Protein AF-A0A061E511-F1 (afdb_monomer_lite)

Organism: Theobroma cacao (NCBI:txid3641)

Sequence (76 aa):
MQVYQGFDVLVNKVRLHEQKEVPHHLLGIVSSNVIFIIKKFRNFAIPVAKGIKVYFNFFVVPSIVIPKRKNSSKLS

Foldseek 3Di:
DQLAAPCCVVVVNDDPVNCVPPDDPSGRNDYPVDDDDPVNVCVRVVVVVVVVVVVCVVPPDVDDDDDPDDPPPDDD

Secondary structure (DSSP, 8-state):
-TTBSS-TTTTTPPPGGGSTTPPPPSSS-B-TTS---HHHHHHHHHHHHHHHHHHHHH---TT-------------

Structure (mmCIF, N/CA/C/O backbone):
data_AF-A0A061E511-F1
#
_entry.id   AF-A0A061E511-F1
#
loop_
_atom_site.group_PDB
_atom_site.id
_atom_site.type_symbol
_atom_site.label_atom_id
_atom_site.label_alt_id
_atom_site.label_comp_id
_atom_site.label_asym_id
_atom_site.label_entity_id
_atom_site.label_seq_id
_atom_site.pdbx_PDB_ins_code
_atom_site.Cartn_x
_atom_site.Cartn_y
_atom_site.Cartn_z
_atom_site.occupancy
_atom_site.B_iso_or_equiv
_atom_site.auth_seq_id
_atom_site.auth_comp_id
_atom_site.auth_asym_id
_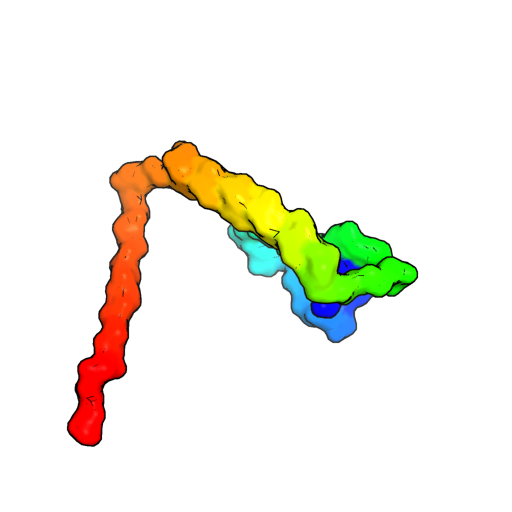atom_site.auth_atom_id
_atom_site.pdbx_PDB_model_num
ATOM 1 N N . MET A 1 1 ? 8.586 -6.675 -0.839 1.00 92.88 1 MET A N 1
ATOM 2 C CA . MET A 1 1 ? 8.132 -7.859 -1.606 1.00 92.88 1 MET A CA 1
ATOM 3 C C . MET A 1 1 ? 6.618 -8.050 -1.592 1.00 92.88 1 MET A C 1
ATOM 5 O O . MET A 1 1 ? 6.063 -8.294 -2.650 1.00 92.88 1 MET A O 1
ATOM 9 N N . GLN A 1 2 ? 5.922 -7.862 -0.465 1.00 96.31 2 GLN A N 1
ATOM 10 C CA . GLN A 1 2 ? 4.458 -8.050 -0.376 1.00 96.31 2 GLN A CA 1
ATOM 11 C C . GLN A 1 2 ? 3.600 -7.072 -1.204 1.00 96.31 2 GLN A C 1
ATOM 13 O O . GLN A 1 2 ? 2.388 -7.241 -1.302 1.00 96.31 2 GLN A O 1
ATOM 18 N N . VAL A 1 3 ? 4.223 -6.069 -1.825 1.00 96.25 3 VAL A N 1
ATOM 19 C CA . VAL A 1 3 ? 3.576 -5.128 -2.751 1.00 96.25 3 VAL A CA 1
ATOM 20 C C . VAL A 1 3 ? 3.056 -5.808 -4.021 1.00 96.25 3 VAL A C 1
ATOM 22 O O . VAL A 1 3 ? 2.151 -5.273 -4.652 1.00 96.25 3 VAL A O 1
ATOM 25 N N . TYR A 1 4 ? 3.606 -6.970 -4.392 1.00 97.25 4 TYR A N 1
ATOM 26 C CA . TYR A 1 4 ? 3.259 -7.672 -5.626 1.00 97.25 4 TYR A CA 1
ATOM 27 C C . TYR A 1 4 ? 2.041 -8.583 -5.476 1.00 97.25 4 TYR A C 1
ATOM 29 O O . TYR A 1 4 ? 1.819 -9.184 -4.424 1.00 97.25 4 TYR A O 1
ATOM 37 N N . GLN A 1 5 ? 1.261 -8.700 -6.543 1.00 95.94 5 GLN A N 1
ATOM 38 C CA . GLN A 1 5 ? 0.140 -9.632 -6.674 1.00 95.94 5 GLN A CA 1
ATOM 39 C C . GLN A 1 5 ? 0.625 -11.079 -6.868 1.00 95.94 5 GLN A C 1
ATOM 41 O O . GLN A 1 5 ? 1.757 -11.314 -7.275 1.00 95.94 5 GLN A O 1
ATOM 46 N N . GLY A 1 6 ? -0.220 -12.061 -6.545 1.00 93.44 6 GLY A N 1
ATOM 47 C CA . GLY A 1 6 ? -0.016 -13.471 -6.913 1.00 93.44 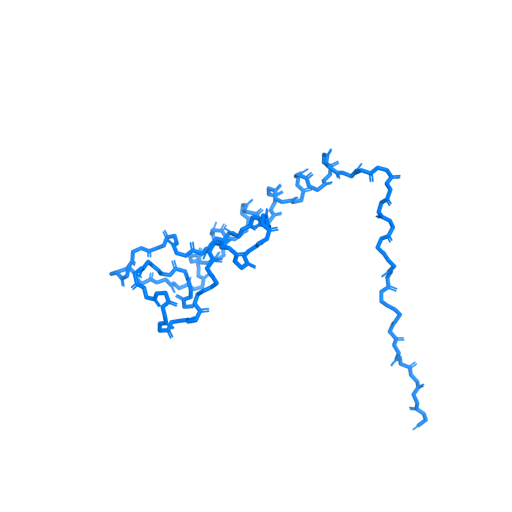6 GLY A CA 1
ATOM 48 C C . GLY A 1 6 ? 1.066 -14.261 -6.160 1.00 93.44 6 GLY A C 1
ATOM 49 O O . GLY A 1 6 ? 1.106 -15.477 -6.295 1.00 93.44 6 GLY A O 1
ATOM 50 N N . PHE A 1 7 ? 1.917 -13.632 -5.343 1.00 91.69 7 PHE A N 1
ATOM 51 C CA . PHE A 1 7 ? 3.009 -14.318 -4.625 1.00 91.69 7 PHE A CA 1
ATOM 52 C C . PHE A 1 7 ? 2.745 -14.551 -3.133 1.00 91.69 7 PHE A C 1
ATOM 54 O O . PHE A 1 7 ? 3.687 -14.612 -2.347 1.00 91.69 7 PHE A O 1
ATOM 61 N N . ASP A 1 8 ? 1.483 -14.662 -2.727 1.00 93.81 8 ASP A N 1
ATOM 62 C CA . ASP A 1 8 ? 1.049 -14.522 -1.331 1.00 93.81 8 ASP A CA 1
ATOM 63 C C . ASP A 1 8 ? 1.766 -15.467 -0.357 1.00 93.81 8 ASP A C 1
ATOM 65 O O . ASP A 1 8 ? 2.255 -15.014 0.674 1.00 93.81 8 ASP A O 1
ATOM 69 N N . VAL A 1 9 ? 1.918 -16.747 -0.707 1.00 94.38 9 VAL A N 1
ATOM 70 C CA . VAL A 1 9 ? 2.641 -17.725 0.128 1.00 94.38 9 VAL A CA 1
ATOM 71 C C . VAL A 1 9 ? 4.140 -17.419 0.169 1.00 94.38 9 VAL A C 1
ATOM 73 O O . VAL A 1 9 ? 4.730 -17.349 1.243 1.00 94.38 9 VAL A O 1
ATOM 76 N N . LEU A 1 10 ? 4.753 -17.184 -0.995 1.00 96.19 10 LEU A N 1
ATOM 77 C CA . LEU A 1 10 ? 6.203 -17.017 -1.132 1.00 96.19 10 LEU A CA 1
ATOM 78 C C . LEU A 1 10 ? 6.734 -15.798 -0.367 1.00 96.19 10 LEU A C 1
ATOM 80 O O . LEU A 1 10 ? 7.823 -15.839 0.196 1.00 96.19 10 LEU A O 1
ATOM 84 N N . VAL A 1 11 ? 5.971 -14.704 -0.345 1.00 95.12 11 VAL A N 1
ATOM 85 C CA . VAL A 1 11 ? 6.364 -13.462 0.346 1.00 95.12 11 VAL A CA 1
ATOM 86 C C . VAL A 1 11 ? 5.783 -13.354 1.757 1.00 95.12 11 VAL A C 1
ATOM 88 O O . VAL A 1 11 ? 5.841 -12.275 2.358 1.00 95.12 11 VAL A O 1
ATOM 91 N N . ASN A 1 12 ? 5.206 -14.449 2.265 1.00 96.00 12 ASN A N 1
ATOM 92 C CA . ASN A 1 12 ? 4.516 -14.525 3.548 1.00 96.00 12 ASN A CA 1
ATOM 93 C C . ASN A 1 12 ? 3.501 -13.382 3.733 1.00 96.00 12 ASN A C 1
ATOM 95 O O . ASN A 1 12 ? 3.532 -12.640 4.717 1.00 96.00 12 ASN A O 1
ATOM 99 N N . LYS A 1 13 ? 2.673 -13.150 2.712 1.00 95.88 13 LYS A N 1
ATOM 100 C CA . LYS A 1 13 ? 1.686 -12.075 2.709 1.00 95.88 13 LYS A CA 1
ATOM 101 C C . LYS A 1 13 ? 0.582 -12.393 3.712 1.00 95.88 13 LYS A C 1
ATOM 103 O O . LYS A 1 13 ? -0.009 -13.468 3.662 1.00 95.88 13 LYS A O 1
ATOM 108 N N . VAL A 1 14 ? 0.277 -11.417 4.564 1.00 94.19 14 VAL A N 1
ATOM 109 C CA . VAL A 1 14 ? -0.819 -11.512 5.533 1.00 94.19 14 VAL A CA 1
ATOM 110 C C . VAL A 1 14 ? -2.160 -11.724 4.825 1.00 94.19 14 VAL A C 1
ATOM 112 O O . VAL A 1 14 ? -2.519 -10.982 3.903 1.00 94.19 14 VAL A O 1
ATOM 115 N N . ARG A 1 15 ? -2.908 -12.742 5.252 1.00 92.88 15 ARG A N 1
ATOM 116 C CA . ARG A 1 15 ? -4.221 -13.092 4.701 1.00 92.88 15 ARG A CA 1
ATOM 117 C C . ARG A 1 15 ? -5.303 -12.182 5.263 1.00 92.88 15 ARG A C 1
ATOM 119 O O . ARG A 1 15 ? -5.166 -11.637 6.352 1.00 92.88 15 ARG A O 1
ATOM 126 N N . LEU A 1 16 ? -6.422 -12.062 4.550 1.00 91.00 16 LEU A N 1
ATOM 127 C CA . LEU A 1 16 ? -7.505 -11.152 4.938 1.00 91.00 16 LEU A CA 1
ATOM 128 C C . LEU A 1 16 ? -8.038 -11.416 6.359 1.00 91.00 16 LEU A C 1
ATOM 130 O O . LEU A 1 16 ? -8.215 -10.479 7.128 1.00 91.00 16 LEU A O 1
ATOM 134 N N . HIS A 1 17 ? -8.226 -12.681 6.745 1.00 93.00 17 HIS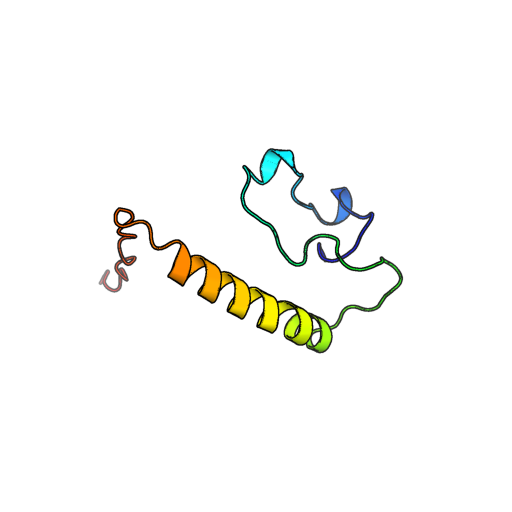 A N 1
ATOM 135 C CA . HIS A 1 17 ? -8.694 -13.033 8.093 1.00 93.00 17 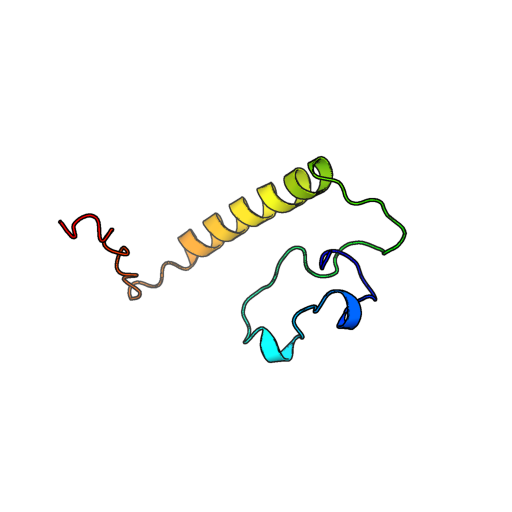HIS A CA 1
ATOM 136 C C . HIS A 1 17 ? -7.666 -12.729 9.198 1.00 93.00 17 HIS A C 1
ATOM 138 O O . HIS A 1 17 ? -8.040 -12.550 10.353 1.00 93.00 17 HIS A O 1
ATOM 144 N N . GLU A 1 18 ? -6.377 -12.639 8.863 1.00 94.56 18 GLU A N 1
ATOM 145 C CA . GLU A 1 18 ? -5.308 -12.308 9.814 1.00 94.56 18 GLU A CA 1
ATOM 146 C C . GLU A 1 18 ? -5.180 -10.794 10.035 1.00 94.56 18 GLU A C 1
ATOM 148 O O . GLU A 1 18 ? -4.600 -10.368 11.033 1.00 94.56 18 GLU A O 1
ATOM 153 N N . GLN A 1 19 ? -5.741 -9.980 9.131 1.00 93.75 19 GLN A N 1
ATOM 154 C CA . GLN A 1 19 ? -5.680 -8.514 9.197 1.00 93.75 19 GLN A CA 1
ATOM 155 C C . GLN A 1 19 ? -6.602 -7.923 10.271 1.00 93.75 19 GLN A C 1
ATOM 157 O O . GLN A 1 19 ? -6.407 -6.774 10.652 1.00 93.75 19 GLN A O 1
ATOM 162 N N . LYS A 1 20 ? -7.567 -8.694 10.799 1.00 93.75 20 LYS A N 1
ATOM 163 C CA . LYS A 1 20 ? -8.440 -8.277 11.917 1.00 93.75 20 LYS A CA 1
ATOM 164 C C . LYS A 1 20 ? -9.085 -6.903 11.691 1.00 93.75 20 LYS A C 1
ATOM 166 O O . LYS A 1 20 ? -9.038 -6.044 12.564 1.00 93.75 20 LYS A O 1
ATOM 171 N N . GLU A 1 21 ? -9.616 -6.696 10.486 1.00 90.56 21 GLU A N 1
ATOM 172 C CA . GLU A 1 21 ? -10.265 -5.446 10.047 1.00 90.56 21 GLU A CA 1
ATOM 173 C C . GLU A 1 21 ? -9.357 -4.205 10.020 1.00 90.56 21 GLU A C 1
ATOM 175 O O . GLU A 1 21 ? -9.809 -3.111 9.685 1.00 90.56 21 GLU A O 1
ATOM 180 N N . VAL A 1 22 ? -8.061 -4.353 10.302 1.00 91.88 22 VAL A N 1
ATOM 181 C CA . VAL A 1 22 ? -7.099 -3.266 10.144 1.00 91.88 22 VAL A CA 1
ATOM 182 C C . VAL A 1 22 ? -6.896 -3.027 8.645 1.00 91.88 22 VAL A C 1
ATOM 184 O O . VAL A 1 22 ? -6.612 -3.973 7.911 1.00 91.88 22 VAL A O 1
ATOM 187 N N . PRO A 1 23 ? -7.010 -1.785 8.146 1.00 91.75 23 PRO A N 1
ATOM 188 C CA . PRO A 1 23 ? -6.717 -1.490 6.749 1.00 91.75 23 PRO A CA 1
ATOM 189 C C . PRO A 1 23 ? -5.217 -1.624 6.452 1.00 91.75 23 PRO A C 1
ATOM 191 O O . PRO A 1 23 ? -4.389 -0.903 7.012 1.00 91.75 23 PRO A O 1
ATOM 194 N N . HIS A 1 24 ? -4.855 -2.519 5.532 1.00 94.25 24 HIS A N 1
ATOM 195 C CA . HIS A 1 24 ? -3.483 -2.655 5.038 1.00 94.25 24 HIS A CA 1
ATOM 196 C C . HIS A 1 24 ? -3.321 -1.931 3.697 1.00 94.25 24 HIS A C 1
ATOM 198 O O . HIS A 1 24 ? -3.969 -2.255 2.704 1.00 94.25 24 HIS A O 1
ATOM 204 N N . HIS A 1 25 ? -2.406 -0.964 3.646 1.00 95.25 25 HIS A N 1
ATOM 205 C CA . HIS A 1 25 ? -2.055 -0.250 2.419 1.00 95.25 25 HIS A CA 1
ATOM 206 C C . HIS A 1 25 ? -0.794 -0.835 1.774 1.00 95.25 25 HIS A C 1
ATOM 208 O O . HIS A 1 25 ? 0.053 -1.417 2.447 1.00 95.25 25 HIS A O 1
ATOM 214 N N . LEU A 1 26 ? -0.640 -0.632 0.460 1.00 96.12 26 LEU A N 1
ATOM 215 C CA . LEU A 1 26 ? 0.511 -1.104 -0.329 1.00 96.12 26 LEU A CA 1
ATOM 216 C C . LEU A 1 26 ? 0.725 -2.630 -0.297 1.00 96.12 26 LEU A C 1
ATOM 218 O O . LEU A 1 26 ? 1.823 -3.110 -0.574 1.00 96.12 26 LEU A O 1
ATOM 222 N N . LEU A 1 27 ? -0.321 -3.398 0.002 1.00 96.56 27 LEU A N 1
ATOM 223 C CA . LEU A 1 27 ? -0.301 -4.855 0.032 1.00 96.56 27 LEU A CA 1
ATOM 224 C C . LEU A 1 27 ? -0.894 -5.401 -1.271 1.00 96.56 27 LEU A C 1
ATOM 226 O O . LEU A 1 27 ? -2.066 -5.186 -1.549 1.00 96.56 27 LEU A O 1
ATOM 230 N N . GLY A 1 28 ? -0.095 -6.087 -2.092 1.00 95.19 28 GLY A N 1
ATOM 231 C CA . GLY A 1 28 ? -0.576 -6.689 -3.342 1.00 95.19 28 GLY A CA 1
ATOM 232 C C . GLY A 1 28 ? -1.144 -5.702 -4.372 1.00 95.19 28 GLY A C 1
ATOM 233 O O . GLY A 1 28 ? -2.034 -6.064 -5.132 1.00 95.19 28 GLY A O 1
ATOM 234 N N . ILE A 1 29 ? -0.660 -4.460 -4.403 1.00 95.25 29 ILE A N 1
ATOM 235 C CA . ILE A 1 29 ? -1.180 -3.410 -5.297 1.00 95.25 29 ILE A CA 1
ATOM 236 C C . ILE A 1 29 ? -0.451 -3.328 -6.649 1.00 95.25 29 ILE A C 1
ATOM 238 O O . ILE A 1 29 ? -0.854 -2.559 -7.518 1.00 95.25 29 ILE A O 1
ATOM 242 N N . VAL A 1 30 ? 0.651 -4.063 -6.823 1.00 96.44 30 VAL A N 1
ATOM 243 C CA . VAL A 1 30 ? 1.509 -3.993 -8.014 1.00 96.44 30 VAL A CA 1
ATOM 244 C C . VAL A 1 30 ? 1.477 -5.320 -8.761 1.00 96.44 30 VAL A C 1
ATOM 246 O O . VAL A 1 30 ? 1.635 -6.378 -8.157 1.00 96.44 30 VAL A O 1
ATOM 249 N N . SER A 1 31 ? 1.326 -5.273 -10.084 1.00 96.38 31 SER A N 1
ATOM 250 C CA . SER A 1 31 ? 1.507 -6.459 -10.926 1.00 96.38 31 SER A CA 1
ATOM 251 C C . SER A 1 31 ? 2.940 -6.988 -10.816 1.00 96.38 31 SER A C 1
ATOM 253 O O . SER A 1 31 ? 3.903 -6.220 -10.812 1.00 96.38 31 SER A O 1
ATOM 255 N N . SER A 1 32 ? 3.085 -8.308 -10.779 1.00 94.56 32 SER A N 1
ATOM 256 C CA . SER A 1 32 ? 4.363 -9.023 -10.689 1.00 94.56 32 SER A CA 1
ATOM 257 C C . SER A 1 32 ? 5.368 -8.674 -11.788 1.00 94.56 32 SER A C 1
ATOM 259 O O . SER A 1 32 ? 6.570 -8.802 -11.578 1.00 94.56 32 SER A O 1
ATOM 261 N N . ASN A 1 33 ? 4.888 -8.196 -12.939 1.00 95.19 33 ASN A N 1
ATOM 262 C CA . ASN A 1 33 ? 5.719 -7.863 -14.100 1.00 95.19 33 ASN A CA 1
ATOM 263 C C . ASN A 1 33 ? 6.302 -6.441 -14.046 1.00 95.19 33 ASN A C 1
ATOM 265 O O . ASN A 1 33 ? 7.014 -6.019 -14.954 1.00 95.19 33 ASN A O 1
ATOM 269 N N . VAL A 1 34 ? 5.981 -5.662 -13.010 1.00 94.75 34 VAL A N 1
ATOM 270 C CA . VAL A 1 34 ? 6.401 -4.264 -12.892 1.00 94.75 34 VAL A CA 1
ATOM 271 C C . VAL A 1 34 ? 7.530 -4.146 -11.881 1.00 94.75 34 VAL A C 1
ATOM 273 O O . VAL A 1 34 ? 7.369 -4.500 -10.722 1.00 94.75 34 VAL A O 1
ATOM 276 N N . ILE A 1 35 ? 8.647 -3.524 -12.260 1.00 96.19 35 ILE A N 1
ATOM 277 C CA . ILE A 1 35 ? 9.720 -3.230 -11.301 1.00 96.19 35 ILE A CA 1
ATOM 278 C C . ILE A 1 35 ? 9.240 -2.173 -10.292 1.00 96.19 35 ILE A C 1
ATOM 280 O O . ILE A 1 35 ? 8.883 -1.045 -10.666 1.00 96.19 35 ILE A O 1
ATOM 284 N N . PHE A 1 36 ? 9.263 -2.515 -9.002 1.00 96.56 36 PHE A N 1
ATOM 285 C CA . PHE A 1 36 ? 8.913 -1.621 -7.900 1.00 96.56 36 PHE A CA 1
ATOM 286 C C . PHE A 1 36 ? 10.150 -1.164 -7.112 1.00 96.56 36 PHE A C 1
ATOM 288 O O . PHE A 1 36 ? 10.685 -1.896 -6.284 1.00 96.56 36 PHE A O 1
ATOM 295 N N . ILE A 1 37 ? 10.594 0.073 -7.364 1.00 96.44 37 ILE A N 1
ATOM 296 C CA . ILE A 1 37 ? 11.765 0.689 -6.712 1.00 96.44 37 ILE A CA 1
ATOM 297 C C . ILE A 1 37 ? 11.378 1.708 -5.634 1.00 96.44 37 ILE A C 1
ATOM 299 O O . ILE A 1 37 ? 10.231 2.153 -5.550 1.00 96.44 37 ILE A O 1
ATOM 303 N N . ILE A 1 38 ? 12.372 2.175 -4.874 1.00 97.12 38 ILE A N 1
ATOM 304 C CA . ILE A 1 38 ? 12.197 3.119 -3.759 1.00 97.12 38 ILE A CA 1
ATOM 305 C C . ILE A 1 38 ? 11.459 4.413 -4.138 1.00 97.12 38 ILE A C 1
ATOM 307 O O . ILE A 1 38 ? 10.630 4.896 -3.369 1.00 97.12 38 ILE A O 1
ATOM 311 N N . LYS A 1 39 ? 11.674 4.947 -5.351 1.00 97.31 39 LYS A N 1
ATOM 312 C CA . LYS A 1 39 ? 10.958 6.139 -5.838 1.00 97.31 39 LYS A CA 1
ATOM 313 C C . LYS A 1 39 ? 9.454 5.884 -5.969 1.00 97.31 39 LYS A C 1
ATOM 315 O O . LYS A 1 39 ? 8.658 6.741 -5.598 1.00 97.31 39 LYS A O 1
ATOM 320 N N . LYS A 1 40 ? 9.060 4.696 -6.446 1.00 96.94 40 LYS A N 1
ATOM 321 C CA . LYS A 1 40 ? 7.646 4.301 -6.515 1.00 96.94 40 LYS A CA 1
ATOM 322 C C . LYS A 1 40 ? 7.079 4.160 -5.110 1.00 96.94 40 LYS A C 1
ATOM 324 O O . LYS A 1 40 ? 6.066 4.784 -4.824 1.00 96.94 40 LYS A O 1
ATOM 329 N N . PHE A 1 41 ? 7.771 3.444 -4.220 1.00 97.00 41 PHE A N 1
ATOM 330 C CA . PHE A 1 41 ? 7.346 3.320 -2.824 1.00 97.00 41 PHE A CA 1
ATOM 331 C C . PHE A 1 41 ? 7.083 4.686 -2.182 1.00 97.00 41 PHE A C 1
ATOM 333 O O . PHE A 1 41 ? 5.993 4.904 -1.668 1.00 97.00 41 PHE A O 1
ATOM 340 N N . ARG A 1 42 ? 8.024 5.632 -2.294 1.00 97.62 42 ARG A N 1
ATOM 341 C CA . ARG A 1 42 ? 7.856 7.004 -1.791 1.00 97.62 42 ARG A CA 1
ATOM 342 C C . ARG A 1 42 ? 6.589 7.665 -2.341 1.00 97.62 42 ARG A C 1
ATOM 344 O O . ARG A 1 42 ? 5.808 8.217 -1.570 1.00 97.62 42 ARG A O 1
ATOM 351 N N . ASN A 1 43 ? 6.386 7.600 -3.655 1.00 97.12 43 ASN A N 1
ATOM 352 C CA . ASN A 1 43 ? 5.253 8.243 -4.318 1.00 97.12 43 ASN A CA 1
ATOM 353 C C . ASN A 1 43 ? 3.902 7.639 -3.907 1.00 97.12 43 ASN A C 1
ATOM 355 O O . ASN A 1 43 ? 2.930 8.377 -3.797 1.00 97.12 43 ASN A O 1
ATOM 359 N N . PHE A 1 44 ? 3.843 6.330 -3.648 1.00 96.31 44 PHE A N 1
ATOM 360 C CA . PHE A 1 44 ? 2.631 5.670 -3.157 1.00 96.31 44 PHE A CA 1
ATOM 361 C C . PHE A 1 44 ? 2.420 5.865 -1.646 1.00 96.31 44 PHE A C 1
ATOM 363 O O . PHE A 1 44 ? 1.291 6.053 -1.199 1.00 96.31 44 PHE A O 1
ATOM 370 N N . ALA A 1 45 ? 3.489 5.846 -0.847 1.00 96.44 45 ALA A N 1
ATOM 371 C CA . ALA A 1 45 ? 3.409 5.882 0.612 1.00 96.44 45 ALA A CA 1
ATOM 372 C C . ALA A 1 45 ? 3.092 7.277 1.171 1.00 96.44 45 ALA A C 1
ATOM 374 O O . ALA A 1 45 ? 2.349 7.379 2.144 1.00 96.44 45 ALA A O 1
ATOM 375 N N . ILE A 1 46 ? 3.620 8.355 0.574 1.00 96.31 46 ILE A N 1
ATOM 376 C CA . ILE A 1 46 ? 3.399 9.723 1.078 1.00 96.31 46 ILE A CA 1
ATOM 377 C C . ILE A 1 46 ? 1.901 10.098 1.101 1.00 96.31 46 ILE A C 1
ATOM 379 O O . ILE A 1 46 ? 1.428 10.538 2.154 1.00 96.31 46 ILE A O 1
ATOM 383 N N . PRO A 1 47 ? 1.127 9.921 0.008 1.00 95.12 47 PRO A N 1
ATOM 384 C CA . PRO A 1 47 ? -0.304 10.220 0.015 1.00 95.12 47 PRO A CA 1
ATOM 385 C C . PRO A 1 47 ? -1.077 9.370 1.025 1.00 95.12 47 PRO A C 1
ATOM 387 O O . PRO A 1 47 ? -1.925 9.901 1.737 1.00 95.12 47 PRO A O 1
ATOM 390 N N . VAL A 1 48 ? -0.741 8.080 1.139 1.00 94.50 48 VAL A N 1
ATOM 391 C CA . VAL A 1 48 ? -1.358 7.159 2.106 1.00 94.50 48 VAL A CA 1
ATOM 392 C C . VAL A 1 48 ? -1.116 7.631 3.537 1.00 94.50 48 VAL A C 1
ATOM 394 O O . VAL A 1 48 ? -2.066 7.777 4.298 1.00 94.50 48 VAL A O 1
ATOM 397 N N . ALA A 1 49 ? 0.129 7.946 3.900 1.00 92.38 49 ALA A N 1
ATOM 398 C CA . ALA A 1 49 ? 0.466 8.421 5.240 1.00 92.38 49 ALA A CA 1
ATOM 399 C C . ALA A 1 49 ? -0.246 9.741 5.581 1.00 92.38 49 ALA A C 1
ATOM 401 O O . ALA A 1 49 ? -0.743 9.916 6.696 1.00 92.38 49 ALA A O 1
ATO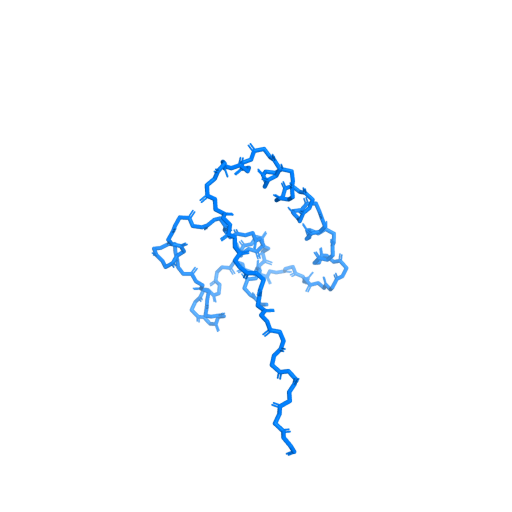M 402 N N . LYS A 1 50 ? -0.347 10.661 4.611 1.00 92.56 50 LYS A N 1
ATOM 403 C CA . LYS A 1 50 ? -1.113 11.903 4.774 1.00 92.56 50 LYS A CA 1
ATOM 404 C C . LYS A 1 50 ? -2.603 11.614 4.975 1.00 92.56 50 LYS A C 1
ATOM 406 O O . LYS A 1 50 ? -3.203 12.206 5.865 1.00 92.56 50 LYS A O 1
ATOM 411 N N . GLY A 1 51 ? -3.173 10.694 4.197 1.00 88.81 51 GLY A N 1
ATOM 412 C CA . GLY A 1 51 ? -4.560 10.250 4.336 1.00 88.81 51 GLY A CA 1
ATOM 413 C C . GLY A 1 51 ? -4.838 9.643 5.710 1.00 88.81 51 GLY A C 1
ATOM 414 O O . GLY A 1 51 ? -5.762 10.077 6.385 1.00 88.81 51 GLY A O 1
ATOM 415 N N . ILE A 1 52 ? -3.990 8.722 6.178 1.00 89.81 52 ILE A N 1
ATOM 416 C CA . ILE A 1 52 ? -4.106 8.121 7.517 1.00 89.81 52 ILE A CA 1
ATOM 417 C C . ILE A 1 52 ? -4.064 9.197 8.602 1.00 89.81 52 ILE A C 1
ATOM 419 O O . ILE A 1 52 ? -4.879 9.160 9.514 1.00 89.81 52 ILE A O 1
ATOM 423 N N . LYS A 1 53 ? -3.166 10.187 8.502 1.00 78.31 53 LYS A N 1
ATOM 424 C CA . LYS A 1 53 ? -3.121 11.305 9.459 1.00 78.31 53 LYS A CA 1
ATOM 425 C C . LYS A 1 53 ? -4.426 12.108 9.469 1.00 78.31 53 LYS A C 1
ATOM 427 O O . LYS A 1 53 ? -4.866 12.534 10.531 1.00 78.31 53 LYS A O 1
ATOM 432 N N . VAL A 1 54 ? -5.040 12.313 8.305 1.00 72.94 54 VAL A N 1
ATOM 433 C CA . VAL A 1 54 ? -6.342 12.982 8.197 1.00 72.94 54 VAL A CA 1
ATOM 434 C C . VAL A 1 54 ? -7.425 12.143 8.877 1.00 72.94 54 VAL A C 1
ATOM 436 O O . VAL A 1 54 ? -8.100 12.661 9.759 1.00 72.94 54 VAL A O 1
ATOM 439 N N . TYR A 1 55 ? -7.537 10.850 8.555 1.00 68.38 55 TYR A N 1
ATOM 440 C CA . TYR A 1 55 ? -8.486 9.954 9.225 1.00 68.38 55 TYR A CA 1
ATOM 441 C C . TYR A 1 55 ? -8.252 9.898 10.731 1.00 68.38 55 TYR A C 1
ATOM 443 O O . TYR A 1 55 ? -9.206 10.005 11.482 1.00 68.38 55 TYR A O 1
ATOM 451 N N . PHE A 1 56 ? -7.002 9.821 11.186 1.00 64.75 56 PHE A N 1
ATOM 452 C CA . PHE A 1 56 ? -6.674 9.845 12.607 1.00 64.75 56 PHE A CA 1
ATOM 453 C C . PHE A 1 56 ? -7.172 11.127 13.278 1.00 64.75 56 PHE A C 1
ATOM 455 O O . PHE A 1 56 ? -7.755 11.050 14.347 1.00 64.75 56 PHE A O 1
ATOM 462 N N . ASN A 1 57 ? -7.014 12.287 12.635 1.00 58.22 57 ASN A N 1
ATOM 463 C CA . ASN A 1 57 ? -7.515 13.557 13.165 1.00 58.22 57 ASN A CA 1
ATOM 464 C C . ASN A 1 57 ? -9.052 13.629 13.207 1.00 58.22 57 ASN A C 1
ATOM 466 O O . ASN A 1 57 ? -9.594 14.254 14.111 1.00 58.22 57 ASN A O 1
ATOM 470 N N . PHE A 1 58 ? -9.7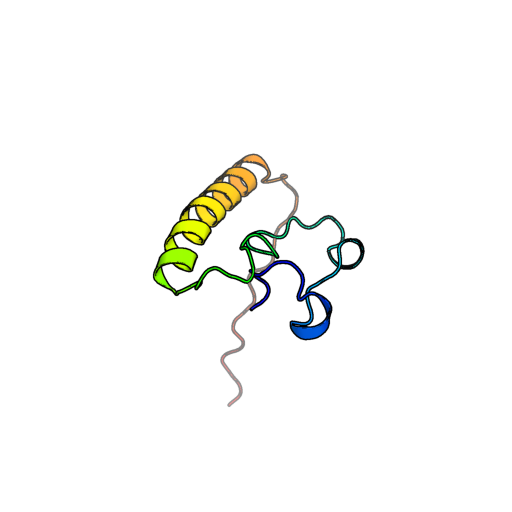48 13.001 12.254 1.00 54.16 58 PHE A N 1
ATOM 471 C CA . PHE A 1 58 ? -11.217 12.932 12.237 1.00 54.16 58 PHE A CA 1
ATOM 472 C C . PHE A 1 58 ? -11.783 11.845 13.167 1.00 54.16 58 PHE A C 1
ATOM 474 O O . PHE A 1 58 ? -12.892 11.987 13.668 1.00 54.16 58 PHE A O 1
ATOM 481 N N . PHE A 1 59 ? -11.011 10.789 13.429 1.00 47.19 59 PHE A N 1
ATOM 482 C CA . PHE A 1 59 ? -11.343 9.660 14.298 1.00 47.19 59 PHE A CA 1
ATOM 483 C C . PHE A 1 59 ? -10.601 9.710 15.641 1.00 47.19 59 PHE A C 1
ATOM 485 O O . PHE A 1 59 ? -10.479 8.668 16.284 1.00 47.19 59 PHE A O 1
ATOM 492 N N . VAL A 1 60 ? -10.117 10.870 16.120 1.00 48.81 60 VAL A N 1
ATOM 493 C CA . VAL A 1 60 ? -9.769 10.994 17.548 1.00 48.81 60 VAL A CA 1
ATOM 494 C C . VAL A 1 60 ? -11.069 10.868 18.337 1.00 48.81 60 VAL A C 1
ATOM 496 O O . VAL A 1 60 ? -11.745 11.837 18.667 1.00 48.81 60 VAL A O 1
ATOM 499 N N . VAL A 1 61 ? -11.420 9.615 18.606 1.00 45.41 61 VAL A N 1
ATOM 500 C CA . VAL A 1 61 ? -12.376 9.179 19.605 1.00 45.41 61 VAL A CA 1
ATOM 501 C C . VAL A 1 61 ? -11.866 9.732 20.941 1.00 45.41 61 VAL A C 1
ATOM 503 O O . VAL A 1 61 ? -10.684 9.531 21.247 1.00 45.41 61 VAL A O 1
ATOM 506 N N . PRO A 1 62 ? -12.689 10.405 21.760 1.00 44.69 62 PRO A N 1
ATOM 507 C CA . PRO A 1 62 ? -12.269 11.001 23.034 1.00 44.69 62 PRO A CA 1
ATOM 508 C C . PRO A 1 62 ? -11.900 9.976 24.132 1.00 44.69 62 PRO A C 1
ATOM 510 O O . PRO A 1 62 ? -12.153 10.215 25.309 1.00 44.69 62 PRO A O 1
ATOM 513 N N . SER A 1 63 ? -11.334 8.805 23.810 1.00 47.25 63 SER A N 1
ATOM 514 C CA . SER A 1 63 ? -11.186 7.722 24.801 1.00 47.25 63 SER A CA 1
ATOM 515 C C . SER A 1 63 ? -9.953 6.824 24.686 1.00 47.25 63 SER A C 1
ATOM 517 O O . SER A 1 63 ? -9.830 5.903 25.486 1.00 47.25 63 SER A O 1
ATOM 519 N N . ILE A 1 64 ? -9.000 7.068 23.777 1.00 51.72 64 ILE A N 1
ATOM 520 C CA . ILE A 1 64 ? -7.775 6.246 23.725 1.00 51.72 64 ILE A CA 1
ATOM 521 C C . ILE A 1 64 ? -6.544 7.104 24.015 1.00 51.72 64 ILE A C 1
ATOM 523 O O . ILE A 1 64 ? -5.919 7.680 23.126 1.00 51.72 64 ILE A O 1
ATOM 527 N N . VAL A 1 65 ? -6.169 7.154 25.293 1.00 49.88 65 VAL A N 1
ATOM 528 C CA . VAL A 1 65 ? -4.841 7.601 25.722 1.00 49.88 65 VAL A CA 1
ATOM 529 C C . VAL A 1 65 ? -3.865 6.457 25.453 1.00 49.88 65 VAL A C 1
ATOM 531 O O . VAL A 1 65 ? -3.826 5.482 26.198 1.00 49.88 65 VAL A O 1
ATOM 534 N N . ILE A 1 66 ? -3.069 6.558 24.386 1.00 51.16 66 ILE A N 1
ATOM 535 C CA . ILE A 1 66 ? -1.936 5.649 24.170 1.00 51.16 66 ILE A CA 1
ATOM 536 C C . ILE A 1 66 ? -0.794 6.121 25.085 1.00 51.16 66 ILE A C 1
ATOM 538 O O . ILE A 1 66 ? -0.272 7.222 24.874 1.00 51.16 66 ILE A O 1
ATOM 542 N N . PRO A 1 67 ? -0.377 5.347 26.104 1.00 40.47 67 PRO A N 1
ATOM 543 C CA . PRO A 1 67 ? 0.709 5.766 26.975 1.00 40.47 67 PRO A CA 1
ATOM 544 C C . PRO A 1 67 ? 2.011 5.820 26.169 1.00 40.47 67 PRO A C 1
ATOM 546 O O . PRO A 1 67 ? 2.409 4.847 25.525 1.00 40.47 67 PRO A O 1
ATOM 549 N N . LYS A 1 68 ? 2.697 6.971 26.204 1.00 44.94 68 LYS A N 1
ATOM 550 C CA . LYS A 1 68 ? 4.050 7.097 25.649 1.00 44.94 68 LYS A CA 1
ATOM 551 C C . LYS A 1 68 ? 4.943 6.041 26.302 1.00 44.94 68 LYS A C 1
ATOM 553 O O . LYS A 1 68 ? 5.114 6.037 27.521 1.00 44.94 68 LYS A O 1
ATOM 558 N N . ARG A 1 69 ? 5.535 5.172 25.480 1.00 50.28 69 ARG A N 1
ATOM 559 C CA . ARG A 1 69 ? 6.586 4.232 25.887 1.00 50.28 69 ARG A CA 1
ATOM 560 C C . ARG A 1 69 ? 7.676 5.018 26.626 1.00 50.28 69 ARG A C 1
ATOM 562 O O . ARG A 1 69 ? 8.331 5.866 26.025 1.00 50.28 69 ARG A O 1
ATOM 569 N N . LYS A 1 70 ? 7.841 4.776 27.931 1.00 51.59 70 LYS A N 1
ATOM 570 C CA . LYS A 1 70 ? 8.966 5.325 28.699 1.00 51.59 70 LYS A CA 1
ATOM 571 C C . LYS A 1 70 ? 10.247 4.712 28.132 1.00 51.59 70 LYS A C 1
ATOM 573 O O . LYS A 1 70 ? 10.369 3.490 28.082 1.00 51.59 70 LYS A O 1
ATOM 578 N N . ASN A 1 71 ? 11.182 5.550 27.692 1.00 47.50 71 ASN A N 1
ATOM 579 C CA . ASN A 1 71 ? 12.531 5.101 27.367 1.00 47.50 71 ASN A CA 1
ATOM 580 C C . ASN A 1 71 ? 13.185 4.609 28.662 1.00 47.50 71 ASN A C 1
ATOM 582 O O . ASN A 1 71 ? 13.458 5.400 29.562 1.00 47.50 71 ASN A O 1
ATOM 586 N N . SER A 1 72 ? 13.422 3.305 28.764 1.00 54.31 72 SER A N 1
ATOM 587 C CA . SER A 1 72 ? 14.258 2.720 29.807 1.00 54.31 72 SER A CA 1
ATOM 588 C C . SER A 1 72 ? 15.728 2.955 29.454 1.00 54.31 72 SER A C 1
ATOM 590 O O . SER A 1 72 ? 16.421 2.055 28.991 1.00 54.31 72 SER A O 1
ATOM 592 N N . SER A 1 73 ? 16.204 4.185 29.634 1.00 57.31 73 SER A N 1
ATOM 593 C CA . SER A 1 73 ? 17.635 4.454 29.765 1.00 57.31 73 SER A CA 1
ATOM 594 C C . SER A 1 73 ? 17.944 4.604 31.249 1.00 57.31 73 SER A C 1
ATOM 596 O O . SER A 1 73 ? 17.670 5.662 31.819 1.00 57.31 73 SER A O 1
ATOM 598 N N . LYS A 1 74 ? 18.437 3.515 31.847 1.00 51.75 74 LYS A N 1
ATOM 599 C CA . LYS A 1 74 ? 19.346 3.418 33.005 1.00 51.75 74 LYS A CA 1
ATOM 600 C C . LYS A 1 74 ? 19.215 2.013 33.597 1.00 51.75 74 LYS A C 1
ATOM 602 O O . LYS A 1 74 ? 18.333 1.772 34.412 1.00 51.75 74 LYS A O 1
ATOM 607 N N . LEU A 1 75 ? 20.103 1.111 33.195 1.00 51.06 75 LEU A N 1
ATOM 608 C CA . LEU A 1 75 ? 20.756 0.235 34.160 1.00 51.06 75 LEU A CA 1
ATOM 609 C C . LEU A 1 75 ? 22.252 0.553 34.069 1.00 51.06 75 LEU A C 1
ATOM 611 O O . LEU A 1 75 ? 22.747 0.822 32.975 1.00 51.06 75 LEU A O 1
ATOM 615 N N . SER A 1 76 ? 22.848 0.640 35.254 1.00 50.28 76 SER A N 1
ATOM 616 C CA . SER A 1 76 ? 24.233 0.970 35.612 1.00 50.28 76 SER A CA 1
ATOM 617 C C . SER A 1 76 ? 25.307 0.444 34.674 1.00 50.28 76 SER A C 1
ATOM 619 O O . SER A 1 76 ? 25.206 -0.754 34.328 1.00 50.28 76 SER A O 1
#

Radius of gyration: 17.39 Å; chains: 1; bounding box: 37×31×50 Å

InterPro domains:
  IPR027417 P-loop containing nucleoside triphosphate hydrolase [G3DSA:3.40.50.300] (1-53)

pLDDT: mean 81.7, std 19.94, range [40.47, 97.62]

=== Feature glossary ===
The record interleaves many kinds of information about one protein. Here is each kind framed as the question it answers.

Q: What does the local fold look like, residue by residue?
A: A 3Di character summarizes, for each residue, the relative orientation of the Cα frame of its nearest spatial neighbor. Because it encodes fold topology rather than chemistry, 3Di alignments detect remote structural similarity that sequence alignment misses.

Q: Which residues are in helices, strands, or loops?
A: Secondary structure is the local, repeating backbone conformation. DSSP classifies it into eight states by reading the hydrogen-bond network: three helix types (H, G, I), two β types (E, B), two non-regular types (T, S), and unstructured coil (-).

Q: How big and how compact is the whole molecule?
A: Three whole-structure scalars: the radius of gyration (RMS distance of Cα from centroid, in Å), the count of Cα–Cα contacts (pairs closer than 8 Å and separated by more than four residues in sequence — i.e. tertiary, not local, contacts), and the bounding-box dimensions. Together they distinguish compact globular folds from extended fibres or disordered chains.

Q: How confident is the AlphaFold model at each residue?
A: For AlphaFold models, the B-factor field carries pLDDT — the model's own estimate of local accuracy on a 0–100 scale. Regions with pLDDT<50 should be treated as essentially unmodeled; they often correspond to intrinsically disordered segments.

Q: What family and function is it annotated with?
A: Functional annotations link the protein to curated databases. InterPro entries identify conserved domains and families by matching the sequence against member-database signatures (Pfam, PROSITE, CDD, …). Gene Ontology (GO) terms describe molecular function, biological process, and cellular component in a controlled vocabulary. CATH places the structure in a hierarchical fold classification (Class/Architecture/Topology/Homologous-superfamily). The organism is the source species.

Q: What known structures does this most resemble?
A: Nearest PDB neighbors are the top structural matches found by Foldseek when searching this structure against the entire Protein Data Bank. Each hit reports a TM-score (0 to 1; >0.5 almost always implies the same fold) and an E-value. These are *structural* homologs — they may share no detectable sequence similarity.

Q: Which residues are buried vs exposed?
A: Solvent-accessible surface area (SASA) is the area in Å² traced out by the centre of a 1.4 Å probe sphere (a water molecule) rolled over the protein's van der Waals surface (Shrake–Rupley / Lee–Richards construction). Buried residues have near-zero SASA; fully exposed residues can exceed 200 Å². The total SASA scales roughly with the number of surface residues.

Q: What are the backbone torsion angles?
A: φ (phi) and ψ (psi) are the two rotatable backbone dihedrals per residue: φ is the C(i-1)–N–Cα–C torsion, ψ is the N–Cα–C–N(i+1) torsion, both in degrees on (−180°, 180°]. α-helical residues cluster near (−60°, −45°); β-strand residues near (−120°, +130°). A Ramachandran plot is simply a scatter of (φ, ψ) for every residue.

Q: Are the domains correctly placed relative to each other?
A: Predicted aligned error is AlphaFold's pairwise confidence. Unlike pLDDT (per-residue), PAE is per-residue-pair and captures whether two parts of the structure are correctly placed relative to each other. Units are ångströms of expected positional error.

Q: What if only a Cα trace is available?
A: P-SEA three-state annotation labels each residue as helix, strand, or coil based purely on the geometry of the Cα trace. It serves as a fallback when the full backbone (and thus DSSP) is unavailable.

Q: What is the amino-acid chain?
A: This is the polypeptide sequence — one letter per residue, N-terminus first. Length ranges from a few dozen residues for small domains to over a thousand for large multi-domain proteins.

Q: What do the rendered images show?
A: The six renders are orthographic views along the three Cartesian axes in both directions. Representation (cartoon, sticks, or surface) and color scheme (sequence-rainbow or by-chain) vary across proteins so the training set covers all the common visualization conventions.

Q: What do the diagnostic plots show?
A: Plot images: a contact map (which residues are close in 3D, as an N×N binary image), a Ramachandran scatter (backbone torsion angles, revealing secondary-structure composition at a glance), and — for AlphaFold structures — a PAE heatmap (pairwise prediction confidence).

Q: How mobile is each atom in the crystal?
A: B-factor (Debye–Waller factor) reflects atomic displacement in the crystal lattice. It is an experimental observable (units Å²), not a prediction; low values mean the atom is pinned down, high values mean it moves or is heterogeneous across the crystal.

Q: Where is each backbone atom in 3D?
A: The mmCIF table is the protein's shape written out atom by atom. For each backbone N, Cα, C, and carbonyl O, it records an (x, y, z) coordinate triple in Å plus the residue type, chain letter, and residue number.